Protein AF-A0A961NWZ3-F1 (afdb_monomer)

Mean predicted aligned error: 10.01 Å

Foldseek 3Di:
DDDDDDDDDPPPPPPPPPDDPDPDDDPPDPDQLQALVRCVVVCVVCVLAQWAWECDPQWIKIFRVNVLQNCNQFPWKWKDFPPDDIGTQDHDHQQPPDPHRSDDDDPVRDRIDIDGPPRGAKMKMKTQGPVRDIDIDIDGNVSRYDD

Secondary structure (DSSP, 8-state):
-------------------------PPPPPP---SHHHHHHHHHHTGGGS-EEEEETTEEEEE-HHHHTTGGG-SEEEEEETT---EEPP-PPP-TTSS-TT----TTS-SEEEEETT---EEEEEEE-TTS-EEEEEEEHHHHB--

Nearest PDB structures (foldseek):
  2q7n-assembly2_C  TM=4.811E-01  e=8.185E-02  Mus musculus
  6a3j-assembly1_D  TM=4.566E-01  e=5.298E-01  Pseudarthrobacter phenanthrenivorans Sphe3
  4gqa-assembly2_C-3  TM=4.555E-01  e=9.278E-01  Klebsiella pneumoniae 342
  6b5s-assembly1_L  TM=3.273E-01  e=2.084E+00  Homo sapiens
  8x7t-assembly1_B  TM=2.471E-01  e=5.643E+00  Thermococcus kodakarensis

Structure (mmCIF, N/CA/C/O backbone):
data_AF-A0A961NWZ3-F1
#
_entry.id   AF-A0A961NWZ3-F1
#
loop_
_atom_site.group_PDB
_atom_site.id
_atom_site.type_symbol
_atom_site.label_atom_id
_atom_site.label_alt_id
_atom_site.label_comp_id
_atom_site.label_asym_id
_atom_site.label_entity_id
_atom_site.labe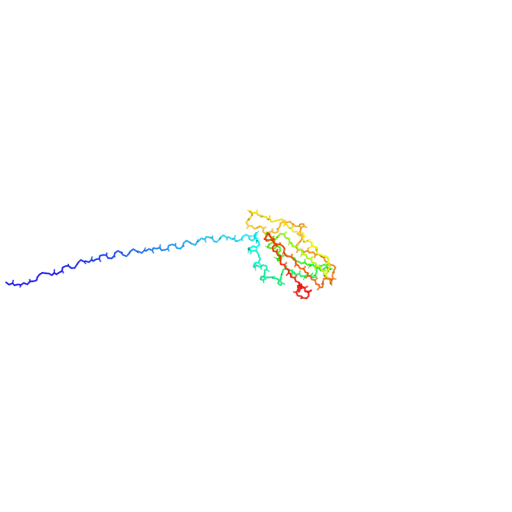l_seq_id
_atom_site.pdbx_PDB_ins_code
_atom_site.Cartn_x
_atom_site.Cartn_y
_atom_site.Cartn_z
_atom_site.occupancy
_atom_site.B_iso_or_equiv
_atom_site.auth_seq_id
_atom_site.auth_comp_id
_atom_site.auth_asym_id
_atom_site.auth_atom_id
_atom_site.pdbx_PDB_model_num
ATOM 1 N N . MET A 1 1 ? -101.012 26.796 24.921 1.00 44.91 1 MET A N 1
ATOM 2 C CA . MET A 1 1 ? -100.325 26.936 23.621 1.00 44.91 1 MET A CA 1
ATOM 3 C C . MET A 1 1 ? -98.913 26.389 23.775 1.00 44.91 1 MET A C 1
ATOM 5 O O . MET A 1 1 ? -98.215 26.855 24.668 1.00 44.91 1 MET A O 1
ATOM 9 N N . PRO A 1 2 ? -98.536 25.354 23.010 1.00 50.28 2 PRO A N 1
ATOM 10 C CA . PRO A 1 2 ? -97.183 24.810 22.999 1.00 50.28 2 PRO A CA 1
ATOM 11 C C . PRO A 1 2 ? -96.292 25.714 22.137 1.00 50.28 2 PRO A C 1
ATOM 13 O O . PRO A 1 2 ? -96.805 26.342 21.218 1.00 50.28 2 PRO A O 1
ATOM 16 N N . SER A 1 3 ? -94.989 25.781 22.405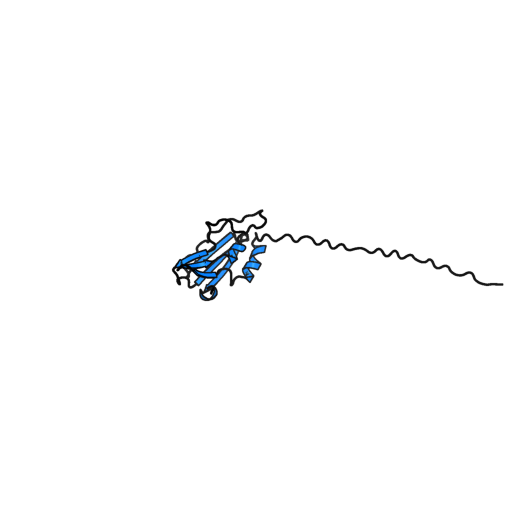 1.00 47.97 3 SER A N 1
ATOM 17 C CA . SER A 1 3 ? -93.942 25.782 21.368 1.00 47.97 3 SER A CA 1
ATOM 18 C C . SER A 1 3 ? -92.583 26.165 21.960 1.00 47.97 3 SER A C 1
ATOM 20 O O . SER A 1 3 ? -92.389 27.263 22.472 1.00 47.97 3 SER A O 1
ATOM 22 N N . ALA A 1 4 ? -91.680 25.191 21.863 1.00 53.41 4 ALA A N 1
ATOM 23 C CA . ALA A 1 4 ? -90.246 25.286 21.622 1.00 53.41 4 ALA A CA 1
ATOM 24 C C . ALA A 1 4 ? -89.390 26.284 22.427 1.00 53.41 4 ALA A C 1
ATOM 26 O O . ALA A 1 4 ? -89.414 27.496 22.223 1.00 53.41 4 ALA A O 1
ATOM 27 N N . ARG A 1 5 ? -88.437 25.723 23.182 1.00 52.84 5 ARG A N 1
ATOM 28 C CA . ARG A 1 5 ? -87.089 26.298 23.274 1.00 52.84 5 ARG A CA 1
ATOM 29 C C . ARG A 1 5 ? -86.044 25.245 22.901 1.00 52.84 5 ARG A C 1
ATOM 31 O O . ARG A 1 5 ? -86.275 24.062 23.147 1.00 52.84 5 ARG A O 1
ATOM 38 N N . PRO A 1 6 ? -84.953 25.655 22.238 1.00 48.75 6 PRO A N 1
ATOM 39 C CA . PRO A 1 6 ? -84.152 24.794 21.386 1.00 48.75 6 PRO A CA 1
ATOM 40 C C . PRO A 1 6 ? -83.024 24.104 22.153 1.00 48.75 6 PRO A C 1
ATOM 42 O O . PRO A 1 6 ? -82.548 24.581 23.182 1.00 48.75 6 PRO A O 1
ATOM 45 N N . ALA A 1 7 ? -82.584 22.978 21.597 1.00 58.59 7 ALA A N 1
ATOM 46 C CA . ALA A 1 7 ? -81.443 22.206 22.056 1.00 58.59 7 ALA A CA 1
ATOM 47 C C . ALA A 1 7 ? -80.140 23.022 21.983 1.00 58.59 7 ALA A C 1
ATOM 49 O O . ALA A 1 7 ? -79.741 23.464 20.905 1.00 58.59 7 ALA A O 1
ATOM 50 N N . LEU A 1 8 ? -79.436 23.154 23.110 1.00 56.81 8 LEU A N 1
ATOM 51 C CA . LEU A 1 8 ? -78.022 23.524 23.118 1.00 56.81 8 LEU A CA 1
ATOM 52 C C . LEU A 1 8 ? -77.181 22.248 23.075 1.00 56.81 8 LEU A C 1
ATOM 54 O O . LEU A 1 8 ? -77.125 21.484 24.035 1.00 56.81 8 LEU A O 1
ATOM 58 N N . ARG A 1 9 ? -76.525 22.020 21.937 1.00 61.50 9 ARG A N 1
ATOM 59 C CA . ARG A 1 9 ? -75.453 21.030 21.818 1.00 61.50 9 ARG A CA 1
ATOM 60 C C . ARG A 1 9 ? -74.196 21.575 22.506 1.00 61.50 9 ARG A C 1
ATOM 62 O O . ARG A 1 9 ? -73.837 22.724 22.243 1.00 61.50 9 ARG A O 1
ATOM 69 N N . PRO A 1 10 ? -73.492 20.782 23.329 1.00 49.00 10 PRO A N 1
ATOM 70 C CA . PRO A 1 10 ? -72.188 21.183 23.826 1.00 49.00 10 PRO A CA 1
ATOM 71 C C . PRO A 1 10 ? -71.210 21.192 22.648 1.00 49.00 10 PRO A C 1
ATOM 73 O O . PRO A 1 10 ? -71.008 20.180 21.976 1.00 49.00 10 PRO A O 1
ATOM 76 N N . VAL A 1 11 ? -70.620 22.353 22.368 1.00 59.66 11 VAL A N 1
ATOM 77 C CA . VAL A 1 11 ? -69.507 22.465 21.424 1.00 59.66 11 VAL A CA 1
ATOM 78 C C . VAL A 1 11 ? -68.294 21.850 22.112 1.00 59.66 11 VAL A C 1
ATOM 80 O O . VAL A 1 11 ? -67.677 22.470 22.978 1.00 59.66 11 VAL A O 1
ATOM 83 N N . ALA A 1 12 ? -67.987 20.601 21.768 1.00 53.56 12 ALA A N 1
ATOM 84 C CA . ALA A 1 12 ? -66.754 19.954 22.180 1.00 53.56 12 ALA A CA 1
ATOM 85 C C . ALA A 1 12 ? -65.578 20.751 21.599 1.00 53.56 12 ALA A C 1
ATOM 87 O O . ALA A 1 12 ? -65.363 20.777 20.387 1.00 53.56 12 ALA A O 1
ATOM 88 N N . ARG A 1 13 ? -64.833 21.443 22.464 1.00 56.38 13 ARG A N 1
ATOM 89 C CA . ARG A 1 13 ? -63.552 22.045 22.096 1.00 56.38 13 ARG A CA 1
ATOM 90 C C . ARG A 1 13 ? -62.555 20.906 21.897 1.00 56.38 13 ARG A C 1
ATOM 92 O O . ARG A 1 13 ? -62.019 20.384 22.870 1.00 56.38 13 ARG A O 1
ATOM 99 N N . LEU A 1 14 ? -62.325 20.512 20.647 1.00 52.09 14 LEU A N 1
ATOM 100 C CA . LEU A 1 14 ? -61.153 19.719 20.289 1.00 52.09 14 LEU A CA 1
ATOM 101 C C . LEU A 1 14 ? -59.914 20.594 20.498 1.00 52.09 14 LEU A C 1
ATOM 103 O O . LEU A 1 14 ? -59.614 21.470 19.690 1.00 52.09 14 LEU A O 1
ATOM 107 N N . ALA A 1 15 ? -59.212 20.375 21.606 1.00 57.25 15 ALA A N 1
ATOM 108 C CA . ALA A 1 15 ? -57.842 20.833 21.762 1.00 57.25 15 ALA A CA 1
ATOM 109 C C . ALA A 1 15 ? -56.958 19.940 20.880 1.00 57.25 15 ALA A C 1
ATOM 111 O O . ALA A 1 15 ? -56.639 18.810 21.244 1.00 57.25 15 ALA A O 1
ATOM 112 N N . ALA A 1 16 ? -56.620 20.419 19.684 1.00 55.22 16 ALA A N 1
ATOM 113 C CA . ALA A 1 16 ? -55.624 19.778 18.839 1.00 55.22 16 ALA A CA 1
ATOM 114 C C . ALA A 1 16 ? -54.231 20.072 19.415 1.00 55.22 16 ALA A C 1
ATOM 116 O O . ALA A 1 16 ? -53.653 21.129 19.167 1.00 55.22 16 ALA A O 1
ATOM 117 N N . SER A 1 17 ? -53.706 19.150 20.220 1.00 60.12 17 SER A N 1
ATOM 118 C CA . SER A 1 17 ? -52.308 19.174 20.652 1.00 60.12 17 SER A CA 1
ATOM 119 C C . SER A 1 17 ? -51.416 18.805 19.466 1.00 60.12 17 SER A C 1
ATOM 121 O O . SER A 1 17 ? -51.333 17.640 19.083 1.00 60.12 17 SER A O 1
ATOM 123 N N . ALA A 1 18 ? -50.755 19.795 18.868 1.00 58.69 18 ALA A N 1
ATOM 124 C CA . ALA A 1 18 ? -49.709 19.565 17.879 1.00 58.69 18 ALA A CA 1
ATOM 125 C C . ALA A 1 18 ? -48.443 19.064 18.595 1.00 58.69 18 ALA A C 1
ATOM 127 O O . ALA A 1 18 ? -47.713 19.844 19.206 1.00 58.69 18 ALA A O 1
ATOM 128 N N . ALA A 1 19 ? -48.191 17.755 18.551 1.00 60.00 19 ALA A N 1
ATOM 129 C CA . ALA A 1 19 ? -46.915 17.188 18.969 1.00 60.00 19 ALA A CA 1
ATOM 130 C C . ALA A 1 19 ? -45.850 17.544 17.919 1.00 60.00 19 ALA A C 1
ATOM 132 O O . ALA A 1 19 ? -45.819 16.974 16.829 1.00 60.00 19 ALA A O 1
ATOM 133 N N . VAL A 1 20 ? -45.000 18.522 18.231 1.00 65.31 20 VAL A N 1
ATOM 134 C CA . VAL A 1 20 ? -43.825 18.862 17.421 1.00 65.31 20 VAL A CA 1
ATOM 135 C C . VAL A 1 20 ? -42.764 17.786 17.657 1.00 65.31 20 VAL A C 1
ATOM 137 O O . VAL A 1 20 ? -42.154 17.731 18.723 1.00 65.31 20 VAL A O 1
ATOM 140 N N . LEU A 1 21 ? -42.556 16.911 16.671 1.00 64.44 21 LEU A N 1
ATOM 141 C CA . LEU A 1 21 ? -41.420 15.990 16.635 1.00 64.44 21 LEU A CA 1
ATOM 142 C C . LEU A 1 21 ? -40.160 16.789 16.284 1.00 64.44 21 LEU A C 1
ATOM 144 O O . LEU A 1 21 ? -39.922 17.114 15.122 1.00 64.44 21 LEU A O 1
ATOM 148 N N . VAL A 1 22 ? -39.358 17.126 17.293 1.00 65.12 22 VAL A N 1
ATOM 149 C CA . VAL A 1 22 ? -38.007 17.655 17.082 1.00 65.12 22 VAL A CA 1
ATOM 150 C C . VAL A 1 22 ? -37.115 16.478 16.695 1.00 65.12 22 VAL A C 1
ATOM 152 O O . VAL A 1 22 ? -36.721 15.684 17.546 1.00 65.12 22 VAL A O 1
ATOM 155 N N . ALA A 1 23 ? -36.818 16.340 15.402 1.00 66.31 23 ALA A N 1
ATOM 156 C CA . ALA A 1 23 ? -35.769 15.443 14.936 1.00 66.31 23 ALA A CA 1
ATOM 157 C C . ALA A 1 23 ? -34.418 16.014 15.388 1.00 66.31 23 ALA A C 1
ATOM 159 O O . ALA A 1 23 ? -33.886 16.943 14.781 1.00 66.31 23 ALA A O 1
ATOM 160 N N . VAL A 1 24 ? -33.884 15.498 16.494 1.00 67.31 24 VAL A N 1
ATOM 161 C CA . VAL A 1 24 ? -32.513 15.797 16.909 1.00 67.31 24 VAL A CA 1
ATOM 162 C C . VAL A 1 24 ? -31.599 15.002 15.984 1.00 67.31 24 VAL A C 1
ATOM 164 O O . VAL A 1 24 ? -31.465 13.790 16.130 1.00 67.31 24 VAL A O 1
ATOM 167 N N . ALA A 1 25 ? -31.011 15.670 14.994 1.00 66.69 25 ALA A N 1
ATOM 168 C CA . ALA A 1 25 ? -29.919 15.092 14.226 1.00 66.69 25 ALA A CA 1
ATOM 169 C C . ALA A 1 25 ? -28.723 14.928 15.174 1.00 66.69 25 ALA A C 1
ATOM 171 O O . ALA A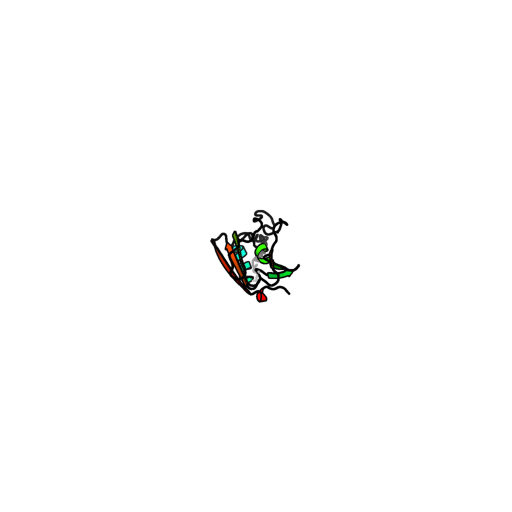 1 25 ? -28.121 15.919 15.591 1.00 66.69 25 ALA A O 1
ATOM 172 N N . TRP A 1 26 ? -28.412 13.692 15.568 1.00 67.38 26 TRP A N 1
ATOM 173 C CA . TRP A 1 26 ? -27.159 13.420 16.261 1.00 67.38 26 TRP A CA 1
ATOM 174 C C . TRP A 1 26 ? -26.001 13.713 15.303 1.00 67.38 26 TRP A C 1
ATOM 176 O O . TRP A 1 26 ? -26.060 13.280 14.148 1.00 67.38 26 TRP A O 1
ATOM 186 N N . PRO A 1 27 ? -24.960 14.448 15.734 1.00 63.09 27 PRO A N 1
ATOM 187 C CA . PRO A 1 27 ? -23.750 14.542 14.940 1.00 63.09 27 PRO A CA 1
ATOM 188 C C . PRO A 1 27 ? -23.202 13.122 14.778 1.00 63.09 27 PRO A C 1
ATOM 190 O O . PRO A 1 27 ? -22.936 12.447 15.773 1.00 63.09 27 PRO A O 1
ATOM 193 N N . GLY A 1 28 ? -23.080 12.654 13.535 1.00 61.59 28 GLY A N 1
ATOM 194 C CA . GLY A 1 28 ? -22.361 11.417 13.256 1.00 61.59 28 GLY A CA 1
ATOM 195 C C . GLY A 1 28 ? -20.943 11.565 13.793 1.00 61.59 28 GLY A C 1
ATOM 196 O O . GLY A 1 28 ? -20.267 12.548 13.481 1.00 61.59 28 GLY A O 1
ATOM 197 N N . GLN A 1 29 ? -20.510 10.641 14.648 1.00 64.31 29 GLN A N 1
ATOM 198 C CA . GLN A 1 29 ? -19.097 10.554 14.990 1.00 64.31 29 GLN A CA 1
ATOM 199 C C . GLN A 1 29 ? -18.361 10.207 13.696 1.00 64.31 29 GLN A C 1
ATOM 201 O O . GLN A 1 29 ? -18.752 9.270 13.006 1.00 64.31 29 GLN A O 1
ATOM 206 N N . ALA A 1 30 ? -17.355 10.999 13.326 1.00 68.62 30 ALA A N 1
ATOM 207 C CA . ALA A 1 30 ? -16.497 10.631 12.211 1.00 68.62 30 ALA A CA 1
ATOM 208 C C . ALA A 1 30 ? -15.787 9.321 12.578 1.00 68.62 30 ALA A C 1
ATOM 210 O O . ALA A 1 30 ? -15.138 9.259 13.625 1.00 68.62 30 ALA A O 1
ATOM 211 N N . GLU A 1 31 ? -15.944 8.292 11.746 1.00 77.06 31 GLU A N 1
ATOM 212 C CA . GLU A 1 31 ? -15.195 7.043 11.879 1.00 77.06 31 GLU A CA 1
ATOM 213 C C . GLU A 1 31 ? -13.701 7.371 11.807 1.00 77.06 31 GLU A C 1
ATOM 215 O O . GLU A 1 31 ? -13.246 8.090 10.912 1.00 77.06 31 GLU A O 1
ATOM 220 N N . GLN A 1 32 ? -12.941 6.909 12.801 1.00 86.44 32 GLN A N 1
ATOM 221 C CA . GLN A 1 32 ? -11.507 7.191 12.883 1.00 86.44 32 GLN A CA 1
ATOM 222 C C . GLN A 1 32 ? -10.677 6.201 12.053 1.00 86.44 32 GLN A C 1
ATOM 224 O O . GLN A 1 32 ? -9.499 6.473 11.806 1.00 86.44 32 GLN A O 1
ATOM 229 N N . PHE A 1 33 ? -11.296 5.109 11.579 1.00 93.00 33 PHE A N 1
ATOM 230 C CA . PHE A 1 33 ? -10.678 4.075 10.745 1.00 93.00 33 PHE A CA 1
ATOM 231 C C . PHE A 1 33 ? -9.424 3.494 11.405 1.00 93.00 33 PHE A C 1
ATOM 233 O O . PHE A 1 33 ? -8.327 3.500 10.833 1.00 93.00 33 PHE A O 1
ATOM 240 N N . THR A 1 34 ? -9.592 3.044 12.649 1.00 95.25 34 THR A N 1
ATOM 241 C CA . THR A 1 34 ? -8.515 2.508 13.494 1.00 95.25 34 THR A CA 1
ATOM 242 C C . THR A 1 34 ? -8.662 1.020 13.775 1.00 95.25 34 THR A C 1
ATOM 244 O O . THR A 1 34 ? -7.842 0.463 14.489 1.00 95.25 34 THR A O 1
ATOM 247 N N . THR A 1 35 ? -9.688 0.369 13.231 1.00 95.75 35 THR A N 1
ATOM 248 C CA . THR A 1 35 ? -9.935 -1.067 13.419 1.00 95.75 35 THR A CA 1
ATOM 249 C C . THR A 1 35 ? -10.091 -1.781 12.084 1.00 95.75 35 THR A C 1
ATOM 251 O O . THR A 1 35 ? -10.471 -1.169 11.080 1.00 95.75 35 THR A O 1
ATOM 254 N N . ALA A 1 36 ? -9.846 -3.093 12.064 1.00 96.69 36 ALA A N 1
ATOM 255 C CA . ALA A 1 36 ? -10.064 -3.909 10.872 1.00 96.69 36 ALA A CA 1
ATOM 256 C C . ALA A 1 36 ? -11.507 -3.853 10.357 1.00 96.69 36 ALA A C 1
ATOM 258 O O . ALA A 1 36 ? -11.717 -3.791 9.147 1.00 96.69 36 ALA A O 1
ATOM 259 N N . GLU A 1 37 ? -12.495 -3.856 11.256 1.00 96.00 37 GLU A N 1
ATOM 260 C CA . GLU A 1 37 ? -13.918 -3.806 10.898 1.00 96.00 37 GLU A CA 1
ATOM 261 C C . GLU A 1 37 ? -14.256 -2.555 10.074 1.00 96.00 37 GLU A C 1
ATOM 263 O O . GLU A 1 37 ? -14.981 -2.646 9.084 1.00 96.00 37 GLU A O 1
ATOM 268 N N . GLU A 1 38 ? -13.666 -1.411 10.424 1.00 94.69 38 GLU A N 1
ATOM 269 C CA . GLU A 1 38 ? -13.874 -0.144 9.721 1.00 94.69 38 GLU A CA 1
ATOM 270 C C . GLU A 1 38 ? -13.101 -0.074 8.393 1.00 94.69 38 GLU A C 1
ATOM 272 O O . GLU A 1 38 ? -13.633 0.397 7.385 1.00 94.69 38 GLU A O 1
ATOM 277 N N . VAL A 1 39 ? -11.836 -0.522 8.359 1.00 96.44 39 VAL A N 1
ATOM 278 C CA . VAL A 1 39 ? -10.968 -0.312 7.180 1.00 96.44 39 VAL A CA 1
ATOM 279 C C . VAL A 1 39 ? -11.126 -1.370 6.097 1.00 96.44 39 VAL A C 1
ATOM 281 O O . VAL A 1 39 ? -10.950 -1.067 4.914 1.00 96.44 39 VAL A O 1
ATOM 284 N N . LYS A 1 40 ? -11.446 -2.616 6.462 1.00 96.81 40 LYS A N 1
ATOM 285 C CA . LYS A 1 40 ? -11.488 -3.735 5.509 1.00 96.81 40 LYS A CA 1
ATOM 286 C C . LYS A 1 40 ? -12.476 -3.509 4.373 1.00 96.81 40 LYS A C 1
ATOM 288 O O . LYS A 1 40 ? -12.059 -3.705 3.237 1.00 96.81 40 LYS A O 1
ATOM 293 N N . PRO A 1 41 ? -13.721 -3.047 4.602 1.00 95.31 41 PRO A N 1
ATOM 294 C CA . PRO A 1 41 ? -14.632 -2.763 3.498 1.00 95.31 41 PRO A CA 1
ATOM 295 C C . PRO A 1 41 ? -14.046 -1.745 2.511 1.00 95.31 41 PRO A C 1
ATOM 297 O O . PRO A 1 41 ? -14.112 -1.954 1.304 1.00 95.31 41 PRO A O 1
ATOM 300 N N . MET A 1 42 ? -13.406 -0.681 3.008 1.00 94.38 42 MET A N 1
ATOM 301 C CA . MET A 1 42 ? -12.809 0.363 2.163 1.00 94.38 42 MET A CA 1
ATOM 302 C C . MET A 1 42 ? -11.654 -0.180 1.318 1.00 94.38 42 MET A C 1
ATOM 304 O O . MET A 1 42 ? -11.550 0.109 0.122 1.00 94.38 42 MET A O 1
ATOM 308 N N . LEU A 1 43 ? -10.803 -1.004 1.926 1.00 97.38 43 LEU A N 1
ATOM 309 C CA . LEU A 1 43 ? -9.688 -1.650 1.241 1.00 97.38 43 LEU A CA 1
ATOM 310 C C . LEU A 1 43 ? -10.173 -2.721 0.259 1.00 97.38 43 LEU A C 1
ATOM 312 O O . LEU A 1 43 ? -9.627 -2.813 -0.835 1.00 97.38 43 LEU A O 1
ATOM 316 N N . ASP A 1 44 ? -11.224 -3.472 0.581 1.00 97.44 44 ASP A N 1
ATOM 317 C CA . ASP A 1 44 ? -11.790 -4.495 -0.301 1.00 97.44 44 ASP A CA 1
ATOM 318 C C . ASP A 1 44 ? -12.334 -3.883 -1.602 1.00 97.44 44 ASP A C 1
ATOM 320 O O . ASP A 1 44 ? -12.011 -4.349 -2.696 1.00 97.44 44 ASP A O 1
ATOM 324 N N . PHE A 1 45 ? -13.053 -2.757 -1.504 1.00 97.19 45 PHE A N 1
ATOM 325 C CA . PHE A 1 45 ? -13.545 -2.021 -2.676 1.00 97.19 45 PHE A CA 1
ATOM 326 C C . PHE A 1 45 ? -12.434 -1.442 -3.556 1.00 97.19 45 PHE A C 1
ATOM 328 O O . PHE A 1 45 ? -12.666 -1.168 -4.733 1.00 97.19 45 PHE A O 1
ATOM 335 N N . THR A 1 46 ? -11.240 -1.243 -3.001 1.00 97.38 46 THR A N 1
ATOM 336 C CA . THR A 1 46 ? -10.127 -0.556 -3.664 1.00 97.38 46 THR A CA 1
ATOM 337 C C . THR A 1 46 ? -8.915 -1.455 -3.875 1.00 97.38 46 THR A C 1
ATOM 339 O O . THR A 1 46 ? -7.822 -0.948 -4.117 1.00 97.38 46 THR A O 1
ATOM 342 N N . ARG A 1 47 ? -9.090 -2.787 -3.837 1.00 97.69 47 ARG A N 1
ATOM 343 C CA . ARG A 1 47 ? -8.008 -3.762 -4.075 1.00 97.69 47 ARG A CA 1
ATOM 344 C C . ARG A 1 47 ? -7.195 -3.434 -5.316 1.00 97.69 47 ARG A C 1
ATOM 346 O O . ARG A 1 47 ? -5.982 -3.422 -5.248 1.00 97.69 47 ARG A O 1
ATOM 353 N N . ALA A 1 48 ? -7.844 -3.086 -6.424 1.00 96.44 48 ALA A N 1
ATOM 354 C CA . ALA A 1 48 ? -7.145 -2.755 -7.666 1.00 96.44 48 ALA A CA 1
ATOM 355 C C . ALA A 1 48 ? -6.145 -1.581 -7.540 1.00 96.44 48 ALA A C 1
ATOM 357 O O . ALA A 1 48 ? -5.206 -1.516 -8.331 1.00 96.44 48 ALA A O 1
ATOM 358 N N . ASP A 1 49 ? -6.320 -0.707 -6.544 1.00 96.19 49 ASP A N 1
ATOM 359 C CA . ASP A 1 49 ? -5.614 0.570 -6.388 1.00 96.19 49 ASP A CA 1
ATOM 360 C C . ASP A 1 49 ? -4.757 0.652 -5.112 1.00 96.19 49 ASP A C 1
ATOM 362 O O . ASP A 1 49 ? -4.214 1.709 -4.786 1.00 96.19 49 ASP A O 1
ATOM 366 N N . TRP A 1 50 ? -4.602 -0.447 -4.365 1.00 98.44 50 TRP A N 1
ATOM 367 C CA . TRP A 1 50 ? -3.799 -0.461 -3.134 1.00 98.44 50 TRP A CA 1
ATOM 368 C C . TRP A 1 50 ? -2.373 0.040 -3.329 1.00 98.44 50 TRP A C 1
ATOM 370 O O . TRP A 1 50 ? -1.823 0.729 -2.465 1.00 98.44 50 TRP A O 1
ATOM 380 N N . VAL A 1 51 ? -1.773 -0.323 -4.459 1.00 98.62 51 VAL A N 1
ATOM 381 C CA . VAL A 1 51 ? -0.448 0.135 -4.850 1.00 98.62 51 VAL A CA 1
ATOM 382 C C . VAL A 1 51 ? -0.485 0.715 -6.248 1.00 98.62 51 VAL A C 1
ATOM 384 O O . VAL A 1 51 ? -1.228 0.267 -7.117 1.00 98.62 51 VAL A O 1
ATOM 387 N N . SER A 1 52 ? 0.386 1.688 -6.477 1.00 98.31 52 SER A N 1
ATOM 388 C CA . SER A 1 52 ? 0.686 2.190 -7.812 1.00 98.31 52 SER A CA 1
ATOM 389 C C . SER A 1 52 ? 2.186 2.159 -8.038 1.00 98.31 52 SER A C 1
ATOM 391 O O . SER A 1 52 ? 2.981 2.162 -7.102 1.00 98.31 52 SER A O 1
ATOM 393 N N . LEU A 1 53 ? 2.586 2.102 -9.294 1.00 98.38 53 LEU A N 1
ATOM 394 C CA . LEU A 1 53 ? 3.970 2.111 -9.718 1.00 98.38 53 LEU A CA 1
ATOM 395 C C . LEU A 1 53 ? 4.180 3.336 -10.594 1.00 98.38 53 LEU A C 1
ATOM 397 O O . LEU A 1 53 ? 3.375 3.606 -11.480 1.00 98.38 53 LEU A O 1
ATOM 401 N N . ARG A 1 54 ? 5.264 4.071 -10.385 1.00 97.62 54 ARG A N 1
ATOM 402 C CA . ARG A 1 54 ? 5.668 5.145 -11.298 1.00 97.62 54 ARG A CA 1
ATOM 403 C C . ARG A 1 54 ? 7.142 5.037 -11.622 1.00 97.62 54 ARG A C 1
ATOM 405 O O . ARG A 1 54 ? 7.932 4.620 -10.780 1.00 97.62 54 ARG A O 1
ATOM 412 N N . GLU A 1 55 ? 7.503 5.491 -12.808 1.00 97.56 55 GLU A N 1
ATOM 413 C CA . GLU A 1 55 ? 8.894 5.694 -13.192 1.00 97.56 55 GLU A CA 1
ATOM 414 C C . GLU A 1 55 ? 9.275 7.131 -12.829 1.00 97.56 55 GLU A C 1
ATOM 416 O O . GLU A 1 55 ? 8.678 8.089 -13.323 1.00 97.56 55 GLU A O 1
ATOM 421 N N . PHE A 1 56 ? 10.225 7.307 -11.914 1.00 96.62 56 PHE A N 1
ATOM 422 C CA . PHE A 1 56 ? 10.625 8.635 -11.455 1.00 96.62 56 PHE A CA 1
ATOM 423 C C . PHE A 1 56 ? 12.095 8.657 -11.050 1.00 96.62 56 PHE A C 1
ATOM 425 O O . PHE A 1 56 ? 12.557 7.780 -10.329 1.00 96.62 56 PHE A O 1
ATOM 432 N N . ASN A 1 57 ? 12.830 9.678 -11.503 1.00 95.12 57 ASN A N 1
ATOM 433 C CA . ASN A 1 57 ? 14.265 9.851 -11.242 1.00 95.12 57 ASN A CA 1
ATOM 434 C C . ASN A 1 57 ? 15.147 8.635 -11.596 1.00 95.12 57 ASN A C 1
ATOM 436 O O . ASN A 1 57 ? 16.196 8.443 -10.993 1.00 95.12 57 ASN A O 1
ATOM 440 N N . GLY A 1 58 ? 14.754 7.844 -12.599 1.00 95.88 58 GLY A N 1
ATOM 441 C CA . GLY A 1 58 ? 15.508 6.653 -13.006 1.00 95.88 58 GLY A CA 1
ATOM 442 C C . GLY A 1 58 ? 15.227 5.406 -12.164 1.00 95.88 58 GLY A C 1
ATOM 443 O O . GLY A 1 58 ? 15.896 4.396 -12.369 1.00 95.88 58 GLY A O 1
ATOM 444 N N . ASP A 1 59 ? 14.218 5.458 -11.294 1.00 97.88 59 ASP A N 1
ATOM 445 C CA . ASP A 1 59 ? 13.769 4.334 -10.480 1.00 97.88 59 ASP A CA 1
ATOM 446 C C . ASP A 1 59 ? 12.318 3.965 -10.794 1.00 97.88 59 ASP A C 1
ATOM 448 O O . ASP A 1 59 ? 11.487 4.809 -11.147 1.00 97.88 59 ASP A O 1
ATOM 452 N N . ASP A 1 60 ? 12.001 2.695 -10.574 1.00 98.50 60 ASP A N 1
ATOM 453 C CA . ASP A 1 60 ? 10.636 2.245 -10.345 1.00 98.50 60 ASP A CA 1
ATOM 454 C C . ASP A 1 60 ? 10.280 2.534 -8.881 1.00 98.50 60 ASP A C 1
ATOM 456 O O . ASP A 1 60 ? 10.866 1.951 -7.969 1.00 98.50 60 ASP A O 1
ATOM 460 N N . GLN A 1 61 ? 9.310 3.409 -8.632 1.00 98.38 61 GLN A N 1
ATOM 461 C CA . GLN A 1 61 ? 8.811 3.675 -7.283 1.00 98.38 61 GLN A CA 1
ATOM 462 C C . GLN A 1 61 ? 7.475 2.975 -7.087 1.00 98.38 61 GLN A C 1
ATOM 464 O O . GLN A 1 61 ? 6.500 3.318 -7.758 1.00 98.38 61 GLN A O 1
ATOM 469 N N . LEU A 1 62 ? 7.430 2.005 -6.176 1.00 98.62 62 LEU A N 1
ATOM 470 C CA . LEU A 1 62 ? 6.209 1.313 -5.773 1.00 98.62 62 LEU A CA 1
ATOM 471 C C . LEU A 1 62 ? 5.581 2.065 -4.598 1.00 98.62 62 LEU A C 1
ATOM 473 O O . LEU A 1 62 ? 6.118 2.036 -3.492 1.00 98.62 62 LEU A O 1
ATOM 477 N N . LEU A 1 63 ? 4.471 2.756 -4.848 1.00 98.38 63 LEU A N 1
ATOM 478 C CA . LEU A 1 63 ? 3.760 3.584 -3.881 1.00 98.38 63 LEU A CA 1
ATOM 479 C C . LEU A 1 63 ? 2.699 2.780 -3.130 1.00 98.38 63 LEU A C 1
ATOM 481 O O . LEU A 1 63 ? 1.924 2.042 -3.734 1.00 98.38 63 LEU A O 1
ATOM 485 N N . PHE A 1 64 ? 2.607 3.035 -1.828 1.00 98.50 64 PHE A N 1
ATOM 486 C CA . PHE A 1 64 ? 1.636 2.458 -0.895 1.00 98.50 64 PHE A CA 1
ATOM 487 C C . PHE A 1 64 ?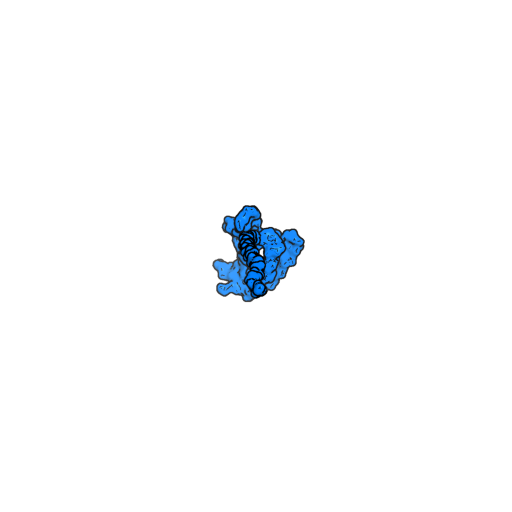 0.698 3.514 -0.298 1.00 98.50 64 PHE A C 1
ATOM 489 O O . PHE A 1 64 ? -0.061 3.209 0.619 1.00 98.50 64 PHE A O 1
ATOM 496 N N . THR A 1 65 ? 0.741 4.759 -0.789 1.00 96.88 65 THR A N 1
ATOM 497 C CA . THR A 1 65 ? -0.004 5.899 -0.228 1.00 96.88 65 THR A CA 1
ATOM 498 C C . THR A 1 65 ? -1.488 5.601 -0.010 1.00 96.88 65 THR A C 1
ATOM 500 O O . THR A 1 65 ? -2.038 6.026 1.001 1.00 96.88 65 THR A O 1
ATOM 503 N N . HIS A 1 66 ? -2.122 4.849 -0.920 1.00 96.88 66 HIS A N 1
ATOM 504 C CA . HIS A 1 66 ? -3.534 4.478 -0.800 1.00 96.88 66 HIS A CA 1
ATOM 505 C C . HIS A 1 66 ? -3.804 3.617 0.435 1.00 96.88 66 HIS A C 1
ATOM 507 O O . HIS A 1 66 ? -4.628 3.990 1.261 1.00 96.88 66 HIS A O 1
ATOM 513 N N . ILE A 1 67 ? -3.077 2.506 0.613 1.00 97.69 67 ILE A N 1
ATOM 514 C CA . ILE A 1 67 ? -3.209 1.661 1.813 1.00 97.69 67 ILE A CA 1
ATOM 515 C C . ILE A 1 67 ? -2.839 2.446 3.074 1.00 97.69 67 ILE A C 1
ATOM 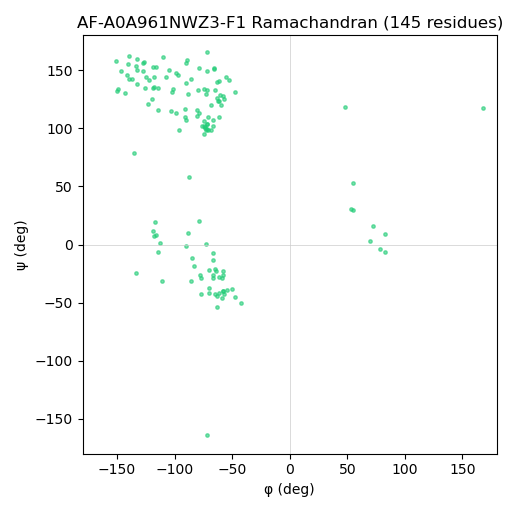517 O O . ILE A 1 67 ? -3.501 2.323 4.101 1.00 97.69 67 ILE A O 1
ATOM 521 N N . LEU A 1 68 ? -1.774 3.247 3.009 1.00 97.50 68 LEU A N 1
ATOM 522 C CA . LEU A 1 68 ? -1.246 3.955 4.171 1.00 97.50 68 LEU A CA 1
ATOM 523 C C . LEU A 1 68 ? -2.218 5.008 4.729 1.00 97.50 68 LEU A C 1
ATOM 525 O O . LEU A 1 68 ? -2.143 5.309 5.916 1.00 97.50 68 LEU A O 1
ATOM 529 N N . ALA A 1 69 ? -3.179 5.487 3.932 1.00 95.31 69 ALA A N 1
ATOM 530 C CA . ALA A 1 69 ? -4.286 6.321 4.409 1.00 95.31 69 ALA A CA 1
ATOM 531 C C . ALA A 1 69 ? -5.261 5.584 5.358 1.00 95.31 69 ALA A C 1
ATOM 533 O O . ALA A 1 69 ? -6.060 6.230 6.031 1.00 95.31 69 ALA A O 1
ATOM 534 N N . TRP A 1 70 ? -5.174 4.251 5.436 1.00 96.38 70 TRP A N 1
ATOM 535 C CA . TRP A 1 70 ? -5.977 3.371 6.295 1.00 96.38 70 TRP A CA 1
ATOM 536 C C . TRP A 1 70 ? -5.119 2.578 7.293 1.00 96.38 70 TRP A C 1
ATOM 538 O O . TRP A 1 70 ? -5.592 1.611 7.893 1.00 96.38 70 TRP A O 1
ATOM 548 N N . ARG A 1 71 ? -3.834 2.935 7.446 1.00 96.75 71 ARG A N 1
ATOM 549 C CA . ARG A 1 71 ? -2.839 2.124 8.170 1.00 96.75 71 ARG A CA 1
ATOM 550 C C . ARG A 1 71 ? -3.208 1.821 9.621 1.00 96.75 71 ARG A C 1
ATOM 552 O O . ARG A 1 71 ? -2.724 0.834 10.152 1.00 96.75 71 ARG A O 1
ATOM 559 N N . CYS A 1 72 ? -4.017 2.653 10.269 1.00 96.81 72 CYS A N 1
ATOM 560 C CA . CYS A 1 72 ? -4.387 2.462 11.665 1.00 96.81 72 CYS A CA 1
ATOM 561 C C . CYS A 1 72 ? -5.236 1.213 11.890 1.00 96.81 72 CYS A C 1
ATOM 563 O O . CYS A 1 72 ? -5.127 0.619 12.951 1.00 96.81 72 CYS A O 1
ATOM 565 N N . GLY A 1 73 ? -6.018 0.779 10.899 1.00 96.31 73 GLY A N 1
ATOM 566 C CA . GLY A 1 73 ? -6.732 -0.496 10.963 1.00 96.31 73 GLY A CA 1
ATOM 567 C C . GLY A 1 73 ? -5.922 -1.692 10.450 1.00 96.31 73 GLY A C 1
ATOM 568 O O . GLY A 1 73 ? -6.500 -2.752 10.240 1.00 96.31 73 GLY A O 1
ATOM 569 N N . ILE A 1 74 ? -4.615 -1.544 10.187 1.00 97.94 74 ILE A N 1
ATOM 570 C CA . ILE A 1 74 ? -3.746 -2.592 9.629 1.00 97.94 74 ILE A CA 1
ATOM 571 C C . ILE A 1 74 ? -2.566 -2.838 10.581 1.00 97.94 74 ILE A C 1
ATOM 573 O O . ILE A 1 74 ? -1.736 -1.960 10.795 1.00 97.94 74 ILE A O 1
ATOM 577 N N . ASP A 1 75 ? -2.416 -4.065 11.083 1.00 97.56 75 ASP A N 1
ATOM 578 C CA . ASP A 1 75 ? -1.272 -4.449 11.928 1.00 97.56 75 ASP A CA 1
ATOM 579 C C . ASP A 1 75 ? 0.036 -4.518 11.121 1.00 97.56 75 ASP A C 1
ATOM 581 O O . ASP A 1 75 ? 1.117 -4.090 11.554 1.00 97.56 75 ASP A O 1
ATOM 585 N N . ARG A 1 76 ? -0.036 -5.075 9.906 1.00 98.25 76 ARG A N 1
ATOM 586 C CA . ARG A 1 76 ? 1.145 -5.233 9.056 1.00 98.25 76 ARG A CA 1
ATOM 587 C C . ARG A 1 76 ? 0.821 -5.183 7.575 1.00 98.25 76 ARG A C 1
ATOM 589 O O . ARG A 1 76 ? -0.005 -5.936 7.072 1.00 98.25 76 ARG A O 1
ATOM 596 N N . ILE A 1 77 ? 1.614 -4.380 6.874 1.00 98.69 77 ILE A N 1
ATOM 597 C CA . ILE A 1 77 ? 1.691 -4.354 5.416 1.00 98.69 77 ILE A CA 1
ATOM 598 C C . ILE A 1 77 ? 2.958 -5.100 4.997 1.00 98.69 77 ILE A C 1
ATOM 600 O O . ILE A 1 77 ? 4.046 -4.893 5.548 1.00 98.69 77 ILE A O 1
ATOM 604 N N . SER A 1 78 ? 2.832 -6.018 4.047 1.00 98.75 78 SER A N 1
ATOM 605 C CA . SER A 1 78 ? 3.970 -6.708 3.436 1.00 98.75 78 SER A CA 1
ATOM 606 C C . SER A 1 78 ? 3.836 -6.735 1.925 1.00 98.75 78 SER A C 1
ATOM 608 O O . SER A 1 78 ? 2.720 -6.748 1.409 1.00 98.75 78 SER A O 1
ATOM 610 N N . TYR A 1 79 ? 4.960 -6.813 1.224 1.00 98.88 79 TYR A N 1
ATOM 611 C CA . TYR A 1 79 ? 4.983 -6.941 -0.226 1.00 98.88 79 TYR A CA 1
ATOM 612 C C . TYR A 1 79 ? 6.063 -7.917 -0.691 1.00 98.88 79 TYR A C 1
ATOM 614 O O . TYR A 1 79 ? 6.975 -8.258 0.052 1.00 98.88 79 TYR A O 1
ATOM 622 N N . ALA A 1 80 ? 5.942 -8.380 -1.928 1.00 98.81 80 ALA A N 1
ATOM 623 C CA . ALA A 1 80 ? 6.981 -9.109 -2.641 1.00 98.81 80 ALA A CA 1
ATOM 624 C C . ALA A 1 80 ? 6.998 -8.624 -4.088 1.00 98.81 80 ALA A C 1
ATOM 626 O O . ALA A 1 80 ? 5.942 -8.371 -4.675 1.00 98.81 80 ALA A O 1
ATOM 627 N N . VAL A 1 81 ? 8.187 -8.512 -4.675 1.00 98.75 81 VAL A N 1
ATOM 628 C CA . VAL A 1 81 ? 8.363 -8.089 -6.069 1.00 98.75 81 VAL A CA 1
ATOM 629 C C . VAL A 1 81 ? 8.930 -9.239 -6.884 1.00 98.75 81 VAL A C 1
ATOM 631 O O . VAL A 1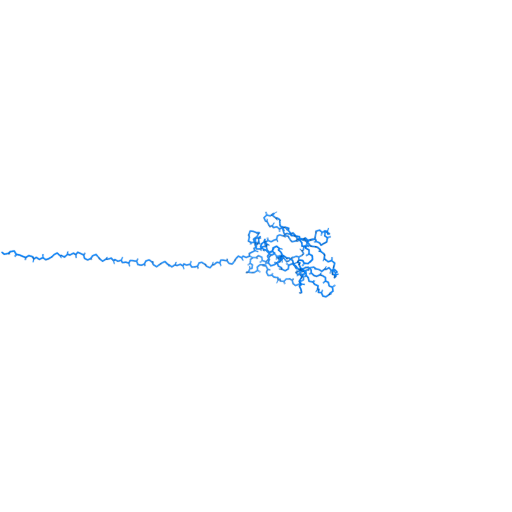 81 ? 9.851 -9.925 -6.454 1.00 98.75 81 VAL A O 1
ATOM 634 N N . ASN A 1 82 ? 8.362 -9.465 -8.070 1.00 98.56 82 ASN A N 1
ATOM 635 C CA . ASN A 1 82 ? 8.797 -10.490 -9.025 1.00 98.56 82 ASN A CA 1
ATOM 636 C C . ASN A 1 82 ? 8.863 -11.919 -8.447 1.00 98.56 82 ASN A C 1
ATOM 638 O O . ASN A 1 82 ? 9.664 -12.731 -8.902 1.00 98.56 82 ASN A O 1
ATOM 642 N N . GLY A 1 83 ? 8.021 -12.233 -7.455 1.00 97.19 83 GLY A N 1
ATOM 643 C CA . GLY A 1 83 ? 8.036 -13.531 -6.770 1.00 97.19 83 GLY A CA 1
ATOM 644 C C . GLY A 1 83 ? 9.230 -13.738 -5.832 1.00 97.19 83 GLY A C 1
ATOM 645 O O . GLY A 1 83 ? 9.506 -14.878 -5.469 1.00 97.19 83 GLY A O 1
ATOM 646 N N . GLY A 1 84 ? 9.940 -12.663 -5.476 1.00 98.12 84 GLY A N 1
ATOM 647 C CA . GLY A 1 84 ? 10.991 -12.675 -4.464 1.00 98.12 84 GLY A CA 1
ATOM 648 C C . GLY A 1 84 ? 10.451 -12.813 -3.039 1.00 98.12 84 GLY A C 1
ATOM 649 O O . GLY A 1 84 ? 9.296 -13.186 -2.815 1.00 98.12 84 GLY A O 1
ATOM 650 N N . ASP A 1 85 ? 11.307 -12.493 -2.073 1.00 98.19 85 ASP A N 1
ATOM 651 C CA . ASP A 1 85 ? 10.979 -12.621 -0.657 1.00 98.19 85 ASP A CA 1
ATOM 652 C C . ASP A 1 85 ? 9.862 -11.659 -0.229 1.00 98.19 85 ASP A C 1
ATOM 654 O O . ASP A 1 85 ? 9.671 -10.575 -0.785 1.00 98.19 85 ASP A O 1
ATOM 658 N N . ARG A 1 86 ? 9.105 -12.076 0.792 1.00 98.44 86 ARG A N 1
ATOM 659 C CA . ARG A 1 86 ? 8.081 -11.241 1.420 1.00 98.44 86 ARG A CA 1
ATOM 660 C C . ARG A 1 86 ? 8.740 -10.279 2.406 1.00 98.44 86 ARG A C 1
ATOM 662 O O . ARG A 1 86 ? 9.172 -10.685 3.484 1.00 98.44 86 ARG A O 1
ATOM 669 N N . GLU A 1 87 ? 8.735 -9.002 2.067 1.00 98.56 87 GLU A N 1
ATOM 670 C CA . GLU A 1 87 ? 9.287 -7.909 2.861 1.00 98.56 87 GLU A CA 1
ATOM 671 C C . GLU A 1 87 ? 8.194 -7.187 3.658 1.00 98.56 87 GLU A C 1
ATOM 673 O O . GLU A 1 87 ? 7.044 -7.077 3.224 1.00 98.56 87 GLU A O 1
ATOM 678 N N . ARG A 1 88 ? 8.541 -6.681 4.848 1.00 98.31 88 ARG A N 1
ATOM 679 C CA . ARG A 1 88 ? 7.655 -5.818 5.644 1.00 98.31 88 ARG A CA 1
ATOM 680 C C . ARG A 1 88 ? 7.868 -4.367 5.223 1.00 98.31 88 ARG A C 1
ATOM 682 O O . ARG A 1 88 ? 8.996 -3.887 5.257 1.00 98.31 88 ARG A O 1
ATOM 689 N N . LEU A 1 89 ? 6.781 -3.659 4.926 1.00 98.44 89 LEU A N 1
ATOM 690 C CA . LEU A 1 89 ? 6.834 -2.220 4.688 1.00 98.44 89 LEU A CA 1
ATOM 691 C C . LEU A 1 89 ? 7.074 -1.479 6.013 1.00 98.44 89 LEU A C 1
ATOM 693 O O . LEU A 1 89 ? 6.410 -1.760 7.016 1.00 98.44 89 LEU A O 1
ATOM 697 N N . ALA A 1 90 ? 8.011 -0.531 6.016 1.00 96.94 90 ALA A N 1
ATOM 698 C CA . ALA A 1 90 ? 8.179 0.405 7.123 1.00 96.94 90 ALA A CA 1
ATOM 699 C C . ALA A 1 90 ? 7.032 1.426 7.112 1.00 96.94 90 ALA A C 1
ATOM 701 O O . ALA A 1 90 ? 6.741 2.014 6.073 1.00 96.94 90 ALA A O 1
ATOM 702 N N . VAL A 1 91 ? 6.376 1.620 8.256 1.00 96.94 91 VAL A N 1
ATOM 703 C CA . VAL A 1 91 ? 5.214 2.509 8.396 1.00 96.94 91 VAL A CA 1
ATOM 704 C C . VAL A 1 91 ? 5.275 3.273 9.712 1.00 96.94 91 VAL A C 1
ATOM 706 O O . VAL A 1 91 ? 5.881 2.808 10.678 1.00 96.94 91 VAL A O 1
ATOM 709 N N . GLU A 1 92 ? 4.618 4.428 9.751 1.00 96.44 92 GLU A N 1
ATOM 710 C CA . GLU A 1 92 ? 4.389 5.181 10.985 1.00 96.44 92 GLU A CA 1
ATOM 711 C C . GLU A 1 92 ? 3.466 4.409 11.958 1.00 96.44 92 GLU A C 1
ATOM 713 O O . GLU A 1 92 ? 2.614 3.628 11.514 1.00 96.44 92 GLU A O 1
ATOM 718 N N . PRO A 1 93 ? 3.597 4.619 13.284 1.00 95.81 93 PRO A N 1
ATOM 719 C CA . PRO A 1 93 ? 2.694 4.044 14.288 1.00 95.81 93 PRO A CA 1
ATOM 720 C C . PRO A 1 93 ? 1.326 4.724 14.250 1.00 95.81 93 PRO A C 1
ATOM 722 O O . PRO A 1 93 ? 1.259 5.905 13.931 1.00 95.81 93 PRO A O 1
ATOM 725 N N . CYS A 1 94 ? 0.219 4.040 14.576 1.00 95.62 94 CYS A N 1
ATOM 726 C CA . CYS A 1 94 ? -1.101 4.697 14.623 1.00 95.62 94 CYS A CA 1
ATOM 727 C C . CYS A 1 94 ? -1.119 5.835 15.644 1.00 95.62 94 CYS A C 1
ATOM 729 O O . CYS A 1 94 ? -0.717 5.642 16.790 1.00 95.62 94 CYS A O 1
ATOM 731 N N . TYR A 1 95 ? -1.571 7.020 15.224 1.00 95.94 95 TYR A N 1
ATOM 732 C CA . TYR A 1 95 ? -1.690 8.182 16.104 1.00 95.94 95 TYR A CA 1
ATOM 733 C C . TYR A 1 95 ? -3.048 8.172 16.810 1.00 95.94 95 TYR A C 1
ATOM 735 O O . TYR A 1 95 ? -3.861 9.082 16.648 1.00 95.94 95 TYR A O 1
ATOM 743 N N . GLU A 1 96 ? -3.319 7.094 17.549 1.00 92.62 96 GLU A N 1
ATOM 744 C CA . GLU A 1 96 ? -4.573 6.922 18.282 1.00 92.62 96 GLU A CA 1
ATOM 745 C C . GLU A 1 96 ? -4.842 8.091 19.239 1.00 92.62 96 GLU A C 1
ATOM 747 O O . GLU A 1 96 ? -3.933 8.658 19.847 1.00 92.62 96 GLU A O 1
ATOM 752 N N . GLY A 1 97 ? -6.119 8.451 19.378 1.00 90.31 97 GLY A N 1
ATOM 753 C CA . GLY A 1 97 ? -6.560 9.566 20.221 1.00 90.31 97 GLY A CA 1
ATOM 754 C C . GLY A 1 97 ? -6.460 10.942 19.559 1.00 90.31 97 GLY A C 1
ATOM 755 O O . GLY A 1 97 ? -6.948 11.924 20.121 1.00 90.31 97 GLY A O 1
ATOM 756 N N . GLU A 1 98 ? -5.885 11.038 18.362 1.00 93.06 98 GLU A N 1
ATOM 757 C CA . GLU A 1 98 ? -5.911 12.259 17.566 1.00 93.06 98 GLU A CA 1
ATOM 758 C C . GLU A 1 98 ? -7.130 12.336 16.643 1.00 93.06 98 GLU A C 1
ATOM 760 O O . GLU A 1 98 ? -7.716 11.329 16.258 1.00 93.06 98 GLU A O 1
ATOM 765 N N . THR A 1 99 ? -7.492 13.548 16.212 1.00 91.06 99 THR A N 1
ATOM 766 C CA . THR A 1 99 ? -8.611 13.764 15.276 1.00 91.06 99 THR A CA 1
ATOM 767 C C . THR A 1 99 ? -8.395 13.074 13.924 1.00 91.06 99 THR A C 1
ATOM 769 O O . THR A 1 99 ? -9.367 12.741 13.249 1.00 91.06 99 THR A O 1
ATOM 772 N N . ARG A 1 100 ? -7.136 12.883 13.510 1.00 91.75 100 ARG A N 1
ATOM 773 C CA . ARG A 1 100 ? -6.747 12.276 12.228 1.00 91.75 100 ARG A CA 1
ATOM 774 C C . ARG A 1 100 ? -5.612 11.268 12.443 1.00 91.75 100 ARG A C 1
ATOM 776 O O . ARG A 1 100 ? -4.449 11.593 12.211 1.00 91.75 100 ARG A O 1
ATOM 783 N N . PRO A 1 101 ? -5.926 10.054 12.917 1.00 95.50 101 PRO A N 1
ATOM 784 C CA . PRO A 1 101 ? -4.906 9.105 13.360 1.00 95.50 101 PRO A CA 1
ATOM 785 C C . PRO A 1 101 ? -4.063 8.527 12.206 1.00 95.50 101 PRO A C 1
ATOM 787 O O . PRO A 1 101 ? -2.934 8.093 12.428 1.00 95.50 101 PRO A O 1
ATOM 790 N N . ASN A 1 102 ? -4.588 8.568 10.975 1.00 95.19 102 ASN A N 1
ATOM 791 C CA . ASN A 1 102 ? -3.924 8.104 9.753 1.00 95.19 102 ASN A CA 1
ATOM 792 C C . ASN A 1 102 ? -3.093 9.188 9.030 1.00 95.19 102 ASN A C 1
ATOM 794 O O . ASN A 1 102 ? -2.484 8.885 8.005 1.00 95.19 102 ASN A O 1
ATOM 798 N N . ASP A 1 103 ? -3.055 10.436 9.522 1.00 95.06 103 ASP A N 1
ATOM 799 C CA . ASP A 1 103 ? -2.235 11.490 8.905 1.00 95.06 103 ASP A CA 1
ATOM 800 C C . ASP A 1 103 ? -0.743 11.111 8.948 1.00 95.06 103 ASP A C 1
ATOM 802 O O . ASP A 1 103 ? -0.257 10.595 9.955 1.00 95.06 103 ASP A O 1
ATOM 806 N N . PHE A 1 104 ? -0.018 11.411 7.867 1.00 95.06 104 PHE A N 1
ATOM 807 C CA . PHE A 1 104 ? 1.436 11.243 7.788 1.00 95.06 104 PHE A CA 1
ATOM 808 C C . PHE A 1 104 ? 2.152 12.393 8.487 1.00 95.06 104 PHE A C 1
ATOM 810 O O . PHE A 1 104 ? 1.837 13.564 8.240 1.00 95.06 104 PHE A O 1
ATOM 817 N N . LYS A 1 105 ? 3.142 12.077 9.322 1.00 94.44 105 LYS A N 1
ATOM 818 C CA . LYS A 1 105 ? 3.883 13.082 10.103 1.00 94.44 105 LYS A CA 1
ATOM 819 C C . LYS A 1 105 ? 5.393 12.906 10.067 1.00 94.44 105 LYS A C 1
ATOM 821 O O . LYS A 1 105 ? 6.115 13.882 10.282 1.00 94.44 105 LYS A O 1
ATOM 826 N N . ASP A 1 106 ? 5.877 11.698 9.818 1.00 93.50 106 ASP A N 1
ATOM 827 C CA . ASP A 1 106 ? 7.294 11.375 9.790 1.00 93.50 106 ASP A CA 1
ATOM 828 C C . ASP A 1 106 ? 7.829 11.417 8.357 1.00 93.50 106 ASP A C 1
ATOM 830 O O . ASP A 1 106 ? 7.766 10.458 7.593 1.00 93.50 106 ASP A O 1
ATOM 834 N N . ASN A 1 107 ? 8.453 12.540 8.007 1.00 91.31 107 ASN A N 1
ATOM 835 C CA . ASN A 1 107 ? 9.054 12.725 6.686 1.00 91.31 107 ASN A CA 1
ATOM 836 C C . ASN A 1 107 ? 10.266 11.810 6.411 1.00 91.31 107 ASN A C 1
ATOM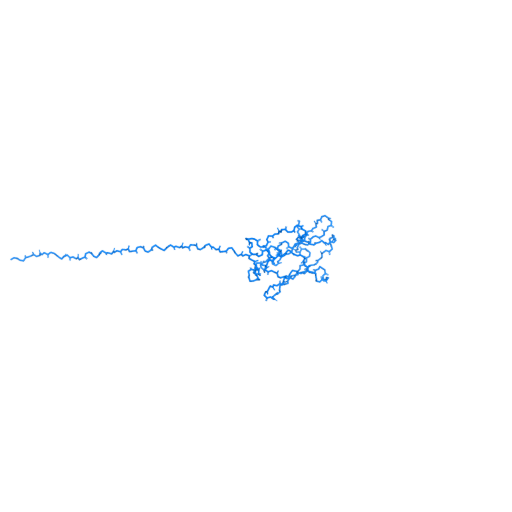 838 O O . ASN A 1 107 ? 10.787 11.826 5.295 1.00 91.31 107 ASN A O 1
ATOM 842 N N . SER A 1 108 ? 10.757 11.057 7.403 1.00 93.81 108 SER A N 1
ATOM 843 C CA . SER A 1 108 ? 11.806 10.052 7.202 1.00 93.81 108 SER A CA 1
ATOM 844 C C . SER A 1 108 ? 11.263 8.713 6.696 1.00 93.81 108 SER A C 1
ATOM 846 O O . SER A 1 108 ? 12.022 7.929 6.123 1.00 93.81 108 SER A O 1
ATOM 848 N N . ILE A 1 109 ? 9.957 8.466 6.846 1.00 93.88 109 ILE A N 1
ATOM 849 C CA . ILE A 1 109 ? 9.279 7.271 6.344 1.00 93.88 109 ILE A CA 1
ATOM 850 C C . ILE A 1 109 ? 8.588 7.629 5.030 1.00 93.88 109 ILE A C 1
ATOM 852 O O . ILE A 1 109 ? 7.650 8.419 4.974 1.00 93.88 109 ILE A O 1
ATOM 856 N N . LEU A 1 110 ? 9.067 7.041 3.937 1.00 95.75 110 LEU A N 1
ATOM 857 C CA . LEU A 1 110 ? 8.524 7.310 2.611 1.00 95.75 110 LEU A CA 1
ATOM 858 C C . LEU A 1 110 ? 7.321 6.402 2.320 1.00 95.75 110 LEU A C 1
ATOM 860 O O . LEU A 1 110 ? 7.367 5.211 2.624 1.00 95.75 110 LEU A O 1
ATOM 864 N N . PRO A 1 111 ? 6.272 6.904 1.639 1.00 96.38 111 PRO A N 1
ATOM 865 C CA . PRO A 1 111 ? 5.111 6.099 1.264 1.00 96.38 111 PRO A CA 1
ATOM 866 C C . PRO A 1 111 ? 5.377 5.227 0.023 1.00 96.38 111 PRO A C 1
ATOM 868 O O . PRO A 1 111 ? 4.445 4.830 -0.676 1.00 96.38 111 PRO A O 1
ATOM 871 N N . TYR A 1 112 ? 6.646 4.979 -0.305 1.00 97.56 112 TYR A N 1
ATOM 872 C CA . TYR A 1 112 ? 7.076 4.182 -1.444 1.00 97.56 112 TYR A CA 1
ATOM 873 C C . TYR A 1 112 ? 8.421 3.512 -1.171 1.00 97.56 112 TYR A C 1
ATOM 875 O O . TYR A 1 112 ? 9.216 3.993 -0.363 1.00 97.56 112 TYR A O 1
ATOM 883 N N . VAL A 1 113 ? 8.692 2.439 -1.907 1.00 98.19 113 VAL A N 1
ATOM 884 C CA . VAL A 1 113 ? 10.027 1.835 -2.015 1.00 98.19 113 VAL A CA 1
ATOM 885 C C . VAL A 1 113 ? 10.522 1.932 -3.454 1.00 98.19 113 VAL A C 1
ATOM 887 O O . VAL A 1 113 ? 9.717 2.017 -4.388 1.00 98.19 113 VAL A O 1
ATOM 890 N N . THR A 1 114 ? 11.839 1.962 -3.636 1.00 98.12 114 THR A N 1
ATOM 891 C CA . THR A 1 114 ? 12.464 2.112 -4.952 1.00 98.12 114 THR A CA 1
ATOM 892 C C . THR A 1 114 ? 13.105 0.816 -5.421 1.00 98.12 114 THR A C 1
ATOM 894 O O . THR A 1 114 ? 13.674 0.049 -4.645 1.00 98.12 114 THR A O 1
ATOM 897 N N . PHE A 1 115 ? 13.024 0.593 -6.725 1.00 98.44 115 PHE A N 1
ATOM 898 C CA . PHE A 1 115 ? 13.671 -0.498 -7.435 1.00 98.44 115 PHE A CA 1
ATOM 899 C C . PHE A 1 115 ? 14.363 0.057 -8.684 1.00 98.44 115 PHE A C 1
ATOM 901 O O . PHE A 1 115 ? 13.982 1.127 -9.168 1.00 98.44 115 PHE A O 1
ATOM 908 N N . PRO A 1 116 ? 15.341 -0.667 -9.258 1.00 98.31 116 PRO A N 1
ATOM 909 C CA . PRO A 1 116 ? 15.943 -0.269 -10.526 1.00 98.31 116 PRO A CA 1
ATOM 910 C C . PRO A 1 116 ? 14.882 -0.038 -11.612 1.00 98.31 116 PRO A C 1
ATOM 912 O O . PRO A 1 116 ? 13.914 -0.802 -11.691 1.00 98.31 116 PRO A O 1
ATOM 915 N N . ALA A 1 117 ? 15.068 0.977 -12.463 1.00 97.75 117 ALA A N 1
ATOM 916 C CA . ALA A 1 117 ? 14.140 1.283 -13.555 1.00 97.75 117 ALA A CA 1
ATOM 917 C C . ALA A 1 117 ? 13.744 0.044 -14.374 1.00 97.75 117 ALA A C 1
ATOM 919 O O . ALA A 1 117 ? 14.594 -0.729 -14.825 1.00 97.75 117 ALA A O 1
ATOM 920 N N . GLY A 1 118 ? 12.437 -0.118 -14.588 1.00 97.38 118 GLY A N 1
ATOM 921 C CA . GLY A 1 118 ? 11.857 -1.190 -15.395 1.00 97.38 118 GLY A CA 1
ATOM 922 C C . GLY A 1 118 ? 11.963 -2.594 -14.791 1.00 97.38 118 GLY A C 1
ATOM 923 O O . GLY A 1 118 ? 11.551 -3.556 -15.439 1.00 97.38 118 GLY A O 1
ATOM 924 N N . SER A 1 119 ? 12.504 -2.744 -13.580 1.00 98.38 119 SER A N 1
ATOM 925 C CA . SER A 1 119 ? 12.715 -4.056 -12.964 1.00 98.38 119 SER A CA 1
ATOM 926 C C . SER A 1 119 ? 11.442 -4.660 -12.372 1.00 98.38 119 SER A C 1
ATOM 928 O O . SER A 1 119 ? 11.328 -5.885 -12.296 1.00 98.38 119 SER A O 1
ATOM 930 N N . VAL A 1 120 ? 10.458 -3.849 -11.974 1.00 98.62 120 VAL A N 1
ATOM 931 C CA . VAL A 1 120 ? 9.225 -4.342 -11.344 1.00 98.62 120 VAL A CA 1
ATOM 932 C C . VAL A 1 120 ? 8.270 -4.881 -12.411 1.00 98.62 120 VAL A C 1
ATOM 934 O O . VAL A 1 120 ? 7.715 -4.129 -13.209 1.00 98.62 120 VAL A O 1
ATOM 937 N N . THR A 1 121 ? 8.022 -6.190 -12.420 1.00 98.56 121 THR A N 1
ATOM 938 C CA . THR A 1 121 ? 7.120 -6.851 -13.387 1.00 98.56 121 THR A CA 1
ATOM 939 C C . THR A 1 121 ? 5.836 -7.373 -12.745 1.00 98.56 121 THR A C 1
ATOM 941 O O . THR A 1 121 ? 4.773 -7.374 -13.378 1.00 98.56 121 THR A O 1
ATOM 944 N N . ALA A 1 122 ? 5.914 -7.777 -11.478 1.00 98.75 122 ALA A N 1
ATOM 945 C CA . ALA A 1 122 ? 4.788 -8.214 -10.670 1.00 98.75 122 ALA A CA 1
ATOM 946 C C . ALA A 1 122 ? 4.995 -7.815 -9.207 1.00 98.75 122 ALA A C 1
ATOM 948 O O . ALA A 1 122 ? 6.130 -7.774 -8.730 1.00 98.75 122 ALA A O 1
ATOM 949 N N . VAL A 1 123 ? 3.894 -7.555 -8.511 1.00 98.88 123 VAL A N 1
ATOM 950 C CA . VAL A 1 123 ? 3.876 -7.203 -7.090 1.00 98.88 123 VAL A CA 1
ATOM 951 C C . VAL A 1 123 ? 2.811 -8.045 -6.410 1.00 98.88 123 VAL A C 1
ATOM 953 O O . VAL A 1 123 ? 1.720 -8.199 -6.947 1.00 98.88 123 VAL A O 1
ATOM 956 N N . THR A 1 124 ? 3.108 -8.553 -5.226 1.00 98.88 124 THR A N 1
ATOM 957 C CA . THR A 1 124 ? 2.118 -9.162 -4.340 1.00 98.88 124 THR A CA 1
ATOM 958 C C . THR A 1 124 ? 2.078 -8.354 -3.057 1.00 98.88 124 THR A C 1
ATOM 960 O O . THR A 1 124 ? 3.135 -8.014 -2.530 1.00 98.88 124 THR A O 1
ATOM 963 N N . VAL A 1 125 ? 0.886 -8.048 -2.553 1.00 98.81 125 VAL A N 1
ATOM 964 C CA . VAL A 1 125 ? 0.684 -7.295 -1.307 1.00 98.81 125 VAL A CA 1
ATOM 965 C C . VAL A 1 125 ? -0.147 -8.127 -0.343 1.00 98.81 125 VAL A C 1
ATOM 967 O O . VAL A 1 125 ? -1.092 -8.798 -0.754 1.00 98.81 125 VAL A O 1
ATOM 970 N N . TRP A 1 126 ? 0.203 -8.062 0.939 1.00 98.75 126 TRP A N 1
ATOM 971 C CA . TRP A 1 126 ? -0.563 -8.649 2.032 1.00 98.75 126 TRP A CA 1
ATOM 972 C C . TRP A 1 126 ? -0.865 -7.599 3.090 1.00 98.75 126 TRP A C 1
ATOM 974 O O . TRP A 1 126 ? 0.043 -6.880 3.521 1.00 98.75 126 TRP A O 1
ATOM 984 N N . LEU A 1 127 ? -2.113 -7.585 3.545 1.00 98.69 127 LEU A N 1
ATOM 985 C CA . LEU A 1 127 ? -2.591 -6.776 4.658 1.00 98.69 127 LEU A CA 1
ATOM 986 C C . LEU A 1 127 ? -3.000 -7.724 5.782 1.00 98.69 127 LEU A C 1
ATOM 988 O O . LEU A 1 127 ? -3.889 -8.553 5.607 1.00 98.69 127 LEU A O 1
ATOM 992 N N . ASN A 1 128 ? -2.303 -7.648 6.910 1.00 98.50 128 ASN A N 1
ATOM 993 C CA . ASN A 1 128 ? -2.644 -8.370 8.128 1.00 98.50 128 ASN A CA 1
ATOM 994 C C . ASN A 1 128 ? -3.336 -7.410 9.092 1.00 98.50 128 ASN A C 1
ATOM 996 O O . ASN A 1 128 ? -2.853 -6.297 9.310 1.00 98.50 128 ASN A O 1
ATOM 1000 N N . TYR A 1 129 ? -4.437 -7.868 9.669 1.00 98.12 129 TYR A N 1
ATOM 1001 C CA . TYR A 1 129 ? -5.345 -7.066 10.478 1.00 98.12 129 TYR A CA 1
ATOM 1002 C C . TYR A 1 129 ? -5.282 -7.467 11.959 1.00 98.12 129 TYR A C 1
ATOM 1004 O O . TYR A 1 129 ? -4.811 -8.557 12.293 1.00 98.12 129 TYR A O 1
ATOM 1012 N N . ASP A 1 130 ? -5.761 -6.592 12.844 1.00 91.69 130 ASP A N 1
ATOM 1013 C CA . ASP A 1 130 ? -5.815 -6.827 14.296 1.00 91.69 130 ASP A CA 1
ATOM 1014 C C . ASP A 1 130 ? -6.801 -7.947 14.690 1.00 91.69 130 ASP A C 1
ATOM 1016 O O . ASP A 1 130 ? -6.580 -8.654 15.673 1.00 91.69 130 ASP A O 1
ATOM 1020 N N . ASP A 1 131 ? -7.825 -8.187 13.867 1.00 94.56 131 ASP A N 1
ATOM 1021 C CA . ASP A 1 131 ? -8.756 -9.320 13.966 1.00 94.5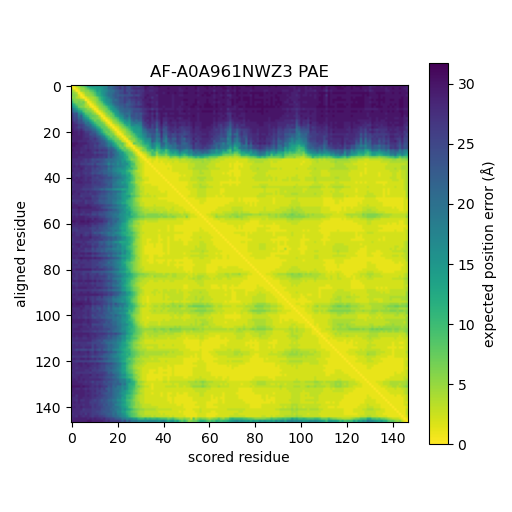6 131 ASP A CA 1
ATOM 1022 C C . ASP A 1 131 ? -8.133 -10.679 13.561 1.00 94.56 131 ASP A C 1
ATOM 1024 O O . ASP A 1 131 ? -8.804 -11.714 13.584 1.00 94.56 131 ASP A O 1
ATOM 1028 N N . GLY A 1 132 ? -6.849 -10.695 13.178 1.00 96.69 132 GLY A N 1
ATOM 1029 C CA . GLY A 1 132 ? -6.103 -11.880 12.749 1.00 96.69 132 GLY A CA 1
ATOM 1030 C C . GLY A 1 132 ? -6.380 -12.325 11.310 1.00 96.69 132 GLY A C 1
ATOM 1031 O O . GLY A 1 132 ? -5.739 -13.261 10.821 1.00 96.69 132 GLY A O 1
ATOM 1032 N N . SER A 1 133 ? -7.301 -11.671 10.604 1.00 98.06 133 SER A N 1
ATOM 1033 C CA . SER A 1 133 ? -7.544 -11.935 9.190 1.00 98.06 133 SER A CA 1
ATOM 1034 C C . SER A 1 133 ? -6.400 -11.418 8.314 1.00 98.06 133 SER A C 1
ATOM 1036 O O . SER A 1 133 ? -5.501 -10.687 8.742 1.00 98.06 133 SER A O 1
ATOM 1038 N N . THR A 1 134 ? -6.380 -11.863 7.062 1.00 98.38 134 THR A N 1
ATOM 1039 C CA . THR A 1 134 ? -5.374 -11.441 6.091 1.00 98.38 134 THR A CA 1
ATOM 1040 C C . THR A 1 134 ? -6.004 -11.315 4.726 1.00 98.38 134 THR A C 1
ATOM 1042 O O . THR A 1 134 ? -6.613 -12.268 4.242 1.00 98.38 134 THR A O 1
ATOM 1045 N N . ASP A 1 135 ? -5.758 -10.182 4.085 1.00 98.50 135 ASP A N 1
ATOM 1046 C CA . ASP A 1 135 ? -6.049 -9.998 2.678 1.00 98.50 135 ASP A CA 1
ATOM 1047 C C . ASP A 1 135 ? -4.771 -10.032 1.842 1.00 98.50 135 ASP A C 1
ATOM 1049 O O . ASP A 1 135 ? -3.677 -9.693 2.303 1.00 98.50 135 ASP A O 1
ATOM 1053 N N . LYS A 1 136 ? -4.914 -10.478 0.594 1.00 98.56 136 LYS A N 1
ATOM 1054 C CA . LYS A 1 136 ? -3.837 -10.583 -0.386 1.00 98.56 136 LYS A CA 1
ATOM 1055 C C . LYS A 1 136 ? -4.330 -10.076 -1.738 1.00 98.56 136 LYS A C 1
ATOM 1057 O O . LYS A 1 136 ? -5.460 -10.381 -2.104 1.00 98.56 136 LYS A O 1
ATOM 1062 N N . GLU A 1 137 ? -3.462 -9.395 -2.481 1.00 98.75 137 GLU A N 1
ATOM 1063 C CA . GLU A 1 137 ? -3.707 -9.036 -3.881 1.00 98.75 137 GLU A CA 1
ATOM 1064 C C . GLU A 1 137 ? -2.427 -9.159 -4.728 1.00 98.75 137 GLU A C 1
ATOM 1066 O O . GLU A 1 137 ? -1.319 -8.924 -4.233 1.00 98.75 137 GLU A O 1
ATOM 1071 N N . ASP A 1 138 ? -2.579 -9.559 -5.994 1.00 98.69 138 ASP A N 1
ATOM 1072 C CA . ASP A 1 138 ? -1.490 -9.793 -6.947 1.00 98.69 138 ASP A CA 1
ATOM 1073 C C . ASP A 1 138 ? -1.629 -8.868 -8.168 1.00 98.69 138 ASP A C 1
ATOM 1075 O O . ASP A 1 138 ? -2.616 -8.905 -8.899 1.00 98.69 138 ASP A O 1
ATOM 1079 N N . TYR A 1 139 ? -0.583 -8.104 -8.471 1.00 98.69 139 TYR A N 1
ATOM 1080 C CA . TYR A 1 139 ? -0.570 -7.111 -9.542 1.00 98.69 139 TYR A CA 1
ATOM 1081 C C . TYR A 1 139 ? 0.461 -7.452 -10.610 1.00 98.69 139 TYR A C 1
ATOM 1083 O O . TYR A 1 139 ? 1.579 -7.899 -10.337 1.00 98.69 139 TYR A O 1
ATOM 1091 N N . LYS A 1 140 ? 0.117 -7.155 -11.862 1.00 98.56 140 LYS A N 1
ATOM 1092 C CA . LYS A 1 140 ? 1.083 -7.059 -12.963 1.00 98.56 140 LYS A CA 1
ATOM 1093 C C . LYS A 1 140 ? 1.453 -5.599 -13.170 1.00 98.56 140 LYS A C 1
ATOM 1095 O O . LYS A 1 140 ? 0.571 -4.750 -13.088 1.00 98.56 140 LYS A O 1
ATOM 1100 N N . ARG A 1 141 ? 2.707 -5.312 -13.546 1.00 98.06 141 ARG A N 1
ATOM 1101 C CA . ARG A 1 141 ? 3.209 -3.942 -13.799 1.00 98.06 141 ARG A CA 1
ATOM 1102 C C . ARG A 1 141 ? 2.208 -3.085 -14.571 1.00 98.06 141 ARG A C 1
ATOM 1104 O O . ARG A 1 141 ? 1.866 -1.998 -14.138 1.00 98.06 141 ARG A O 1
ATOM 1111 N N . LYS A 1 142 ? 1.696 -3.603 -15.691 1.00 97.50 142 LYS A N 1
ATOM 1112 C CA . LYS A 1 142 ? 0.771 -2.880 -16.576 1.00 97.50 142 LYS A CA 1
ATOM 1113 C C . LYS A 1 142 ? -0.523 -2.422 -15.883 1.00 97.50 142 LYS A C 1
ATOM 1115 O O . LYS A 1 142 ? -1.108 -1.446 -16.331 1.00 97.50 142 LYS A O 1
ATOM 1120 N N . ALA A 1 143 ? -0.980 -3.134 -14.854 1.00 97.56 143 ALA A N 1
ATOM 1121 C CA . ALA A 1 143 ? -2.195 -2.787 -14.121 1.00 97.56 143 ALA A CA 1
ATOM 1122 C C . ALA A 1 143 ? -1.982 -1.617 -13.151 1.00 97.56 143 ALA A C 1
ATOM 1124 O O . ALA A 1 143 ? -2.918 -0.870 -12.911 1.00 97.56 143 ALA A O 1
ATOM 1125 N N . ILE A 1 144 ? -0.760 -1.452 -12.636 1.00 97.69 144 ILE A N 1
ATOM 1126 C CA . ILE A 1 144 ? -0.442 -0.484 -11.576 1.00 97.69 144 ILE A CA 1
ATOM 1127 C C . ILE A 1 144 ? 0.493 0.638 -12.031 1.00 97.69 144 ILE A C 1
ATOM 1129 O O . ILE A 1 144 ? 0.749 1.557 -11.263 1.00 97.69 144 ILE A O 1
ATOM 1133 N N . LEU A 1 145 ? 1.029 0.577 -13.253 1.00 97.50 145 LEU A N 1
ATOM 1134 C CA . LEU A 1 145 ? 1.890 1.622 -13.799 1.00 97.50 145 LEU A CA 1
ATOM 1135 C C . LEU A 1 145 ? 1.067 2.881 -14.101 1.00 97.50 145 LEU A C 1
ATOM 1137 O O . LEU A 1 145 ? 0.275 2.913 -15.047 1.00 97.50 145 LEU A O 1
ATOM 1141 N N . SER A 1 146 ? 1.298 3.915 -13.302 1.00 89.38 146 SER A N 1
ATOM 1142 C CA . SER A 1 146 ? 0.800 5.269 -13.508 1.00 89.38 146 SER A CA 1
ATOM 1143 C C . SER A 1 146 ? 1.380 5.850 -14.796 1.00 89.38 146 SER A C 1
ATOM 1145 O O . SER A 1 146 ? 2.551 5.632 -15.113 1.00 89.38 146 SER A O 1
ATOM 1147 N N . ARG A 1 147 ? 0.537 6.563 -15.544 1.00 71.56 147 ARG A N 1
ATOM 1148 C CA . ARG A 1 147 ? 0.928 7.249 -16.783 1.00 71.56 147 ARG A CA 1
ATOM 1149 C C . ARG A 1 147 ? 1.697 8.532 -16.515 1.00 71.56 147 ARG A C 1
ATOM 1151 O O . ARG A 1 147 ? 1.400 9.180 -15.488 1.00 71.56 147 ARG A O 1
#

Radius of gyration: 30.77 Å; Cα contacts (8 Å, |Δi|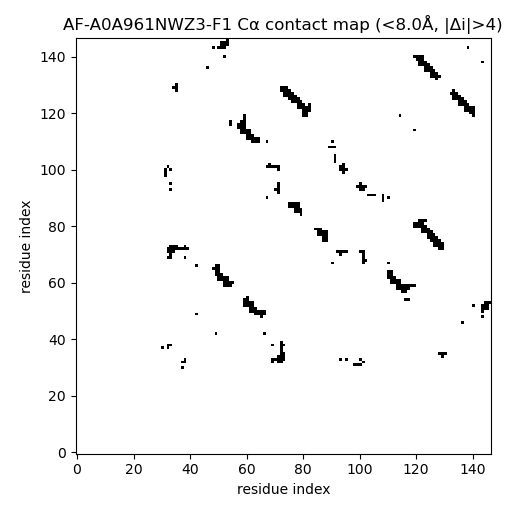>4): 219; chains: 1; bounding box: 116×40×41 Å

pLDDT: mean 88.66, std 15.86, range [44.91, 98.88]

Solvent-accessible surface area (backbone atoms only — not comparable to full-atom values): 9131 Å² total; per-residue (Å²): 136,90,81,86,83,80,88,82,77,84,80,79,79,80,80,80,80,79,82,80,81,79,81,78,80,71,80,77,77,79,84,68,41,58,39,36,84,62,30,47,63,61,49,63,78,37,58,85,56,40,46,41,30,40,81,54,98,74,22,28,35,45,31,36,56,62,45,48,60,40,39,36,15,40,72,40,51,33,37,23,53,68,84,51,70,82,42,73,60,79,74,84,77,63,39,77,95,51,98,62,28,40,64,88,79,58,87,87,60,58,60,49,53,78,43,61,55,84,66,70,54,30,41,37,42,37,44,31,29,76,84,70,51,72,50,75,52,79,44,48,37,85,76,29,52,60,131

Sequence (147 aa):
MPSARPALRPVARLAASAAVLVAVAWPGQAEQFTTAEEVKPMLDFTRADWVSLREFNGDDQLLFTHILAWRCGIDRISYAVNGGDRERLAVEPCYEGETRPNDFKDNSILPYVTFPAGSVTAVTVWLNYDDGSTDKEDYKRKAILSR